Protein AF-A0A1H8AR43-F1 (afdb_monomer_lite)

pLDDT: mean 91.58, std 9.75, range [36.56, 98.44]

Radius of gyration: 17.95 Å; chains: 1; bounding box: 35×52×50 Å

Sequence (145 aa):
MPEPVISPGTYIRKRREAAGKSLVDVAVRLPTDPAWPEHQRTEWLRLIEADAAPLGFSTVVALAAAFPLDMGVLARLDAVRQGLSDTPPHICRDCACSNYDGCVGPFGRVCHWIERDLCSACDLRTIVDQVDAIHAAAAAGLAAR

Secondary structure (DSSP, 8-state):
----PPPHHHHHHHHHHHTT--HHHHHTT---SSPPPHHHHHHHHHHHHTT-S---HHHHHHHHHHS---HHHHHHHHHHHTTS-S------TTT---SSS--B-TTSPBP-BSSSS-BHHHHHHHHHHHHHHHHHHHHHHHHT-

Foldseek 3Di:
DPDDAQALLCLLVLQCVLQVHDLLQLLVQQDDVVDDDSVVSSVQNVCSSVVNDDQDPSNQVSSVVSGPDDPVLSVQNVCVVVVNDPDHAQAAPRNRDHPVRFGAAPVRDGWDDPDSRHTPRVVVVVVVVVVVVVVVVVVVVVVVD

Structure (mmCIF, N/CA/C/O backbone):
data_AF-A0A1H8AR43-F1
#
_entry.id   AF-A0A1H8AR43-F1
#
loop_
_atom_site.group_PDB
_atom_site.id
_atom_site.type_symbol
_atom_site.label_atom_id
_atom_site.label_alt_id
_atom_site.label_comp_id
_atom_site.label_asym_id
_atom_site.label_entity_id
_atom_site.label_seq_id
_atom_site.pdbx_PDB_ins_code
_atom_site.Cartn_x
_atom_site.Cartn_y
_atom_site.Cartn_z
_atom_site.occupancy
_atom_site.B_iso_or_equiv
_atom_site.auth_seq_id
_atom_site.auth_comp_id
_atom_site.auth_asym_id
_atom_site.auth_atom_id
_atom_site.pdbx_PDB_model_num
ATOM 1 N N . MET A 1 1 ? 3.897 -18.292 -17.328 1.00 36.56 1 MET A N 1
ATOM 2 C CA . MET A 1 1 ? 3.029 -17.194 -16.860 1.00 36.56 1 MET A CA 1
ATOM 3 C C . MET A 1 1 ? 3.877 -16.353 -15.925 1.00 36.56 1 MET A C 1
ATOM 5 O O . MET A 1 1 ? 4.442 -16.962 -15.023 1.00 36.56 1 MET A O 1
ATOM 9 N N . PRO A 1 2 ? 4.080 -15.048 -16.162 1.00 51.69 2 PRO A N 1
ATOM 10 C CA . PRO A 1 2 ? 4.753 -14.211 -15.171 1.00 51.69 2 PRO A CA 1
ATOM 11 C C . PRO A 1 2 ? 3.956 -14.246 -13.859 1.00 51.69 2 PRO A C 1
ATOM 13 O O . PRO A 1 2 ? 2.725 -14.321 -13.891 1.00 51.69 2 PRO A O 1
ATOM 16 N N . GLU A 1 3 ? 4.650 -14.264 -12.722 1.00 56.28 3 GLU A N 1
ATOM 17 C CA . GLU A 1 3 ? 4.008 -14.168 -11.408 1.00 56.28 3 GLU A CA 1
ATOM 18 C C . GLU A 1 3 ? 3.200 -12.864 -11.315 1.00 56.28 3 GLU A C 1
ATOM 20 O O . GLU A 1 3 ? 3.614 -11.845 -11.879 1.00 56.28 3 GLU A O 1
ATOM 25 N N . PRO A 1 4 ? 2.032 -12.875 -10.647 1.00 61.22 4 PRO A N 1
ATOM 26 C CA . PRO A 1 4 ? 1.196 -11.690 -10.547 1.00 61.22 4 PRO A CA 1
ATOM 27 C C . PRO A 1 4 ? 1.939 -10.585 -9.790 1.00 61.22 4 PRO A C 1
ATOM 29 O O . PRO A 1 4 ? 2.211 -10.697 -8.596 1.00 61.22 4 PRO A O 1
ATOM 32 N N . VAL A 1 5 ? 2.254 -9.502 -10.500 1.00 83.00 5 VAL A N 1
ATOM 33 C CA . VAL A 1 5 ? 2.827 -8.288 -9.914 1.00 83.00 5 VAL A CA 1
ATOM 34 C C . VAL A 1 5 ? 1.779 -7.652 -8.999 1.00 83.00 5 VAL A C 1
ATOM 36 O O . VAL A 1 5 ? 0.614 -7.519 -9.376 1.00 83.00 5 VAL A O 1
ATOM 39 N N . ILE A 1 6 ? 2.190 -7.253 -7.794 1.00 93.44 6 ILE A N 1
ATOM 40 C CA . ILE A 1 6 ? 1.355 -6.478 -6.866 1.00 93.44 6 ILE A CA 1
ATOM 41 C C . ILE A 1 6 ? 0.783 -5.255 -7.599 1.00 93.44 6 ILE A C 1
ATOM 43 O O . ILE A 1 6 ? 1.528 -4.483 -8.192 1.00 93.44 6 ILE A O 1
ATOM 47 N N . SER A 1 7 ? -0.534 -5.054 -7.553 1.00 95.38 7 SER A N 1
ATOM 48 C CA . SER A 1 7 ? -1.162 -3.869 -8.145 1.00 95.38 7 SER A CA 1
ATOM 49 C C . SER A 1 7 ? -0.893 -2.598 -7.317 1.00 95.38 7 SER A C 1
ATOM 51 O O . SER A 1 7 ? -0.612 -2.704 -6.118 1.00 95.38 7 SER A O 1
ATOM 53 N N . PRO A 1 8 ? -1.018 -1.387 -7.896 1.00 96.62 8 PRO A N 1
ATOM 54 C CA . PRO A 1 8 ? -0.930 -0.130 -7.146 1.00 96.62 8 PRO A CA 1
ATOM 55 C C . PRO A 1 8 ? -1.850 -0.073 -5.915 1.00 96.62 8 PRO A C 1
ATOM 57 O O . PRO A 1 8 ? -1.396 0.290 -4.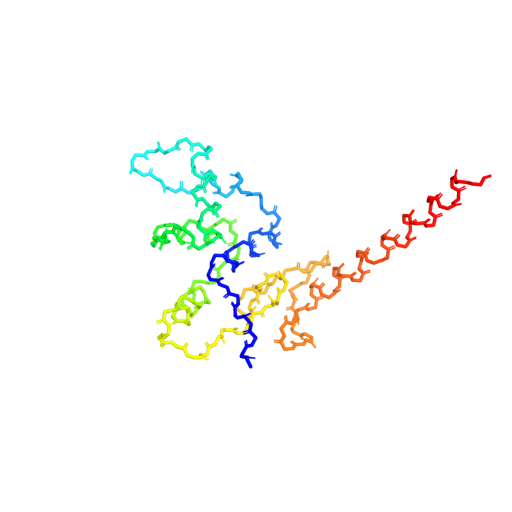828 1.00 96.62 8 PRO A O 1
ATOM 60 N N . GLY A 1 9 ? -3.114 -0.491 -6.044 1.00 97.62 9 GLY A N 1
ATOM 61 C CA . GLY A 1 9 ? -4.050 -0.568 -4.918 1.00 97.62 9 GLY A CA 1
ATOM 62 C C . GLY A 1 9 ? -3.598 -1.562 -3.844 1.00 97.62 9 GLY A C 1
ATOM 63 O O . GLY A 1 9 ? -3.576 -1.235 -2.653 1.00 97.62 9 GLY A O 1
ATOM 64 N N . THR A 1 10 ? -3.122 -2.743 -4.254 1.00 97.69 10 THR A N 1
ATOM 65 C CA . THR A 1 10 ? -2.585 -3.751 -3.325 1.00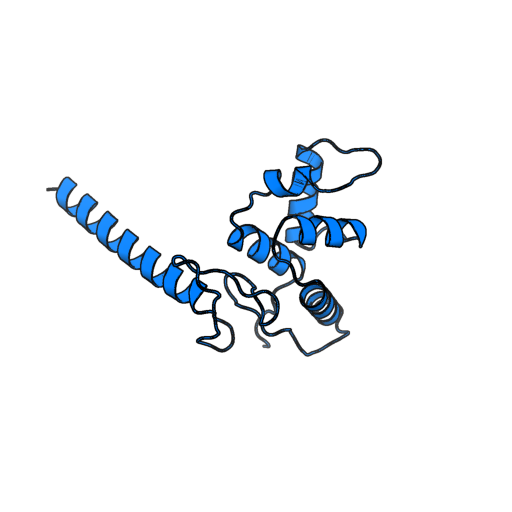 97.69 10 THR A CA 1
ATOM 66 C C . THR A 1 10 ? -1.331 -3.256 -2.600 1.00 97.69 10 THR A C 1
ATOM 68 O O . THR A 1 10 ? -1.162 -3.549 -1.415 1.00 97.69 10 THR A O 1
ATOM 71 N N . TYR A 1 11 ? -0.466 -2.494 -3.277 1.00 97.56 11 TYR A N 1
ATOM 72 C CA . TYR A 1 11 ? 0.702 -1.850 -2.675 1.00 97.56 11 TYR A CA 1
ATOM 73 C C . TYR A 1 11 ? 0.280 -0.895 -1.554 1.00 97.56 11 TYR A C 1
ATOM 75 O O . TYR A 1 11 ? 0.726 -1.058 -0.418 1.00 97.56 11 TYR A O 1
ATOM 83 N N . ILE A 1 12 ? -0.652 0.023 -1.830 1.00 98.00 12 ILE A N 1
ATOM 84 C CA . ILE A 1 12 ? -1.189 0.971 -0.838 1.00 98.00 12 ILE A CA 1
ATOM 85 C C . ILE A 1 12 ? -1.760 0.226 0.375 1.00 98.00 12 ILE A C 1
ATOM 87 O O . ILE A 1 12 ? -1.387 0.536 1.510 1.00 98.00 12 ILE A O 1
ATOM 91 N N . ARG A 1 13 ? -2.589 -0.802 0.144 1.00 98.44 13 ARG A N 1
ATOM 92 C CA . ARG A 1 13 ? -3.172 -1.633 1.209 1.00 98.44 13 ARG A CA 1
ATOM 93 C C . ARG A 1 13 ? -2.103 -2.262 2.097 1.00 98.44 13 ARG A C 1
ATOM 95 O O . ARG A 1 13 ? -2.138 -2.096 3.314 1.00 98.44 13 ARG A O 1
ATOM 102 N N . LYS A 1 14 ? -1.133 -2.958 1.495 1.00 97.88 14 LYS A N 1
ATOM 103 C CA . LYS A 1 14 ? -0.068 -3.657 2.233 1.00 97.88 14 LYS A CA 1
ATOM 104 C C . LYS A 1 14 ? 0.777 -2.691 3.057 1.00 97.88 14 LYS A C 1
ATOM 106 O O . LYS A 1 14 ? 1.108 -2.998 4.200 1.00 97.88 14 LYS A O 1
ATOM 111 N N . ARG A 1 15 ? 1.087 -1.507 2.519 1.00 97.75 15 ARG A N 1
ATOM 112 C CA . ARG A 1 15 ? 1.816 -0.456 3.247 1.00 97.75 15 ARG A CA 1
ATOM 113 C C . ARG A 1 15 ? 1.014 0.096 4.423 1.00 97.75 15 ARG A C 1
ATOM 115 O O . ARG A 1 15 ? 1.560 0.221 5.520 1.00 97.75 15 ARG A O 1
ATOM 122 N N . ARG A 1 16 ? -0.283 0.353 4.230 1.00 97.75 16 ARG A N 1
ATOM 123 C CA . ARG A 1 16 ? -1.198 0.778 5.300 1.00 97.75 16 ARG A CA 1
ATOM 124 C C . ARG A 1 16 ? -1.253 -0.256 6.430 1.00 97.75 16 ARG A C 1
ATOM 126 O O . ARG A 1 16 ? -1.112 0.099 7.601 1.00 97.75 16 ARG A O 1
ATOM 133 N N . GLU A 1 17 ? -1.445 -1.524 6.082 1.00 97.06 17 GLU A N 1
ATOM 134 C CA . GLU A 1 17 ? -1.549 -2.635 7.036 1.00 97.06 17 GLU A CA 1
ATOM 135 C C . GLU A 1 17 ? -0.235 -2.869 7.783 1.00 97.06 17 GLU A C 1
ATOM 137 O O . GLU A 1 17 ? -0.238 -3.005 9.005 1.00 97.06 17 GLU A O 1
ATOM 142 N N . ALA A 1 18 ? 0.902 -2.812 7.086 1.00 94.75 18 ALA A N 1
ATOM 143 C CA . ALA A 1 18 ? 2.225 -2.905 7.700 1.00 94.75 18 ALA A CA 1
ATOM 144 C C . ALA A 1 18 ? 2.505 -1.765 8.695 1.00 94.75 18 ALA A C 1
ATOM 146 O O . ALA A 1 18 ? 3.225 -1.966 9.673 1.00 94.75 18 ALA A O 1
ATOM 147 N N . ALA A 1 19 ? 1.920 -0.585 8.470 1.00 94.06 19 ALA A N 1
ATOM 148 C CA . ALA A 1 19 ? 1.968 0.551 9.387 1.00 94.06 19 ALA A CA 1
ATOM 149 C C . ALA A 1 19 ? 0.914 0.483 10.514 1.00 94.06 19 ALA A C 1
ATOM 151 O O . ALA A 1 19 ? 0.802 1.425 11.304 1.00 94.06 19 ALA A O 1
ATOM 152 N N . GLY A 1 20 ? 0.122 -0.594 10.580 1.00 94.75 20 GLY A N 1
ATOM 153 C CA . GLY A 1 20 ? -0.920 -0.793 11.587 1.00 94.75 20 GLY A CA 1
ATOM 154 C C . GLY A 1 20 ? -2.060 0.224 11.503 1.00 94.75 20 GLY A C 1
ATOM 155 O O . GLY A 1 20 ? -2.674 0.533 12.521 1.00 94.75 20 GLY A O 1
ATOM 156 N N . LYS A 1 21 ? -2.317 0.803 10.323 1.00 97.19 21 LYS A N 1
ATOM 157 C CA . LYS A 1 21 ? -3.365 1.816 10.135 1.00 97.19 21 LYS A CA 1
ATOM 158 C C . LYS A 1 21 ? -4.663 1.175 9.658 1.00 97.19 21 LYS A C 1
ATOM 160 O O . LYS A 1 21 ? -4.670 0.415 8.687 1.00 97.19 21 LYS A O 1
ATOM 165 N N . SER A 1 22 ? -5.781 1.516 10.293 1.00 97.94 22 SER A N 1
ATOM 166 C CA . SER A 1 22 ? -7.099 1.142 9.776 1.00 97.94 22 SER A CA 1
ATOM 167 C C . SER A 1 22 ? -7.484 2.006 8.568 1.00 97.94 22 SER A C 1
ATOM 169 O O . SER A 1 22 ? -6.910 3.074 8.337 1.00 97.94 22 SER A O 1
ATOM 171 N N . LEU A 1 23 ? -8.481 1.565 7.793 1.00 98.25 23 LEU A N 1
ATOM 172 C CA . LEU A 1 23 ? -9.046 2.389 6.717 1.00 98.25 23 LEU A CA 1
ATOM 173 C C . LEU A 1 23 ? -9.608 3.710 7.259 1.00 98.25 23 LEU A C 1
ATOM 175 O O . LEU A 1 23 ? -9.441 4.745 6.624 1.00 98.25 23 LEU A O 1
ATOM 179 N N . VAL A 1 24 ? -10.243 3.680 8.435 1.00 97.44 24 VAL A N 1
ATOM 180 C CA . VAL A 1 24 ? -10.815 4.870 9.082 1.00 97.44 24 VAL A CA 1
ATOM 181 C C . VAL A 1 24 ? -9.711 5.865 9.444 1.00 97.44 24 VAL A C 1
ATOM 183 O O . VAL A 1 24 ? -9.802 7.033 9.068 1.00 97.44 24 VAL A O 1
ATOM 186 N N . ASP A 1 25 ? -8.615 5.395 10.057 1.00 96.19 25 ASP A N 1
ATOM 187 C CA . ASP A 1 25 ? -7.474 6.247 10.428 1.00 96.19 25 ASP A CA 1
ATOM 188 C C . ASP A 1 25 ? -6.896 7.001 9.229 1.00 96.19 25 ASP A C 1
ATOM 190 O O . ASP A 1 25 ? -6.452 8.144 9.349 1.00 96.19 25 ASP A O 1
ATOM 194 N N . VAL A 1 26 ? -6.837 6.358 8.065 1.00 97.50 26 VAL A N 1
ATOM 195 C CA . VAL A 1 26 ? -6.305 6.980 6.850 1.00 97.50 26 VAL A CA 1
ATOM 196 C C . VAL A 1 26 ? -7.354 7.874 6.195 1.00 97.50 26 VAL A C 1
ATOM 198 O O . VAL A 1 26 ? -7.036 9.001 5.822 1.00 97.50 26 VAL A O 1
ATOM 201 N N . ALA A 1 27 ? -8.604 7.418 6.100 1.00 96.19 27 ALA A N 1
ATOM 202 C CA . ALA A 1 27 ? -9.689 8.126 5.425 1.00 96.19 27 ALA A CA 1
ATOM 203 C C . ALA A 1 27 ? -9.930 9.533 5.986 1.00 96.19 27 ALA A C 1
ATOM 205 O O . ALA A 1 27 ? -10.151 10.468 5.214 1.00 96.19 27 ALA A O 1
ATOM 206 N N . VAL A 1 28 ? -9.823 9.722 7.306 1.00 94.44 28 VAL A N 1
ATOM 207 C CA . VAL A 1 28 ? -9.992 11.048 7.930 1.00 94.44 28 VAL A CA 1
ATOM 208 C C . VAL A 1 28 ? -8.954 12.074 7.462 1.00 94.44 28 VAL A C 1
ATOM 210 O O . VAL A 1 28 ? -9.238 13.271 7.495 1.00 94.44 28 VAL A O 1
ATOM 213 N N . ARG A 1 29 ? -7.788 11.618 6.980 1.00 93.19 29 ARG A N 1
ATOM 214 C CA . ARG A 1 29 ? -6.696 12.455 6.454 1.00 93.19 29 ARG A CA 1
ATOM 215 C C . ARG A 1 29 ? -6.839 12.771 4.965 1.00 93.19 29 ARG A C 1
ATOM 217 O O . ARG A 1 29 ? -6.098 13.609 4.460 1.00 93.19 29 ARG A O 1
ATOM 224 N N . LEU A 1 30 ? -7.755 12.108 4.255 1.00 93.31 30 LEU A N 1
ATOM 225 C CA . LEU A 1 30 ? -7.918 12.308 2.818 1.00 93.31 30 LEU A CA 1
ATOM 226 C C . LEU A 1 30 ? -8.663 13.622 2.536 1.00 93.31 30 LEU A C 1
ATOM 228 O O . LEU A 1 30 ? -9.772 13.809 3.058 1.00 93.31 30 LEU A O 1
ATOM 232 N N . PRO A 1 31 ? -8.081 14.518 1.714 1.00 90.38 31 PRO A N 1
ATOM 233 C CA . PRO A 1 31 ? -8.740 15.744 1.298 1.00 90.38 31 PRO A CA 1
ATOM 234 C C . PRO A 1 31 ? -9.801 15.442 0.236 1.00 90.38 31 PRO A C 1
ATOM 236 O O . PRO A 1 31 ? -9.574 14.665 -0.691 1.00 90.38 31 PRO A O 1
ATOM 239 N N . THR A 1 32 ? -10.950 16.096 0.361 1.00 91.19 32 THR A N 1
ATOM 240 C CA . THR A 1 32 ? -12.069 16.044 -0.590 1.00 91.19 32 THR A CA 1
ATOM 241 C C . THR A 1 32 ? -12.687 17.432 -0.666 1.00 91.19 32 THR A C 1
ATOM 243 O O . THR A 1 32 ? -12.855 18.060 0.381 1.00 91.19 32 THR A O 1
ATOM 246 N N . ASP A 1 33 ? -13.032 17.886 -1.868 1.00 89.31 33 ASP A N 1
ATOM 247 C CA . ASP A 1 33 ? -13.726 19.154 -2.096 1.00 89.31 33 ASP A CA 1
ATOM 248 C C . ASP A 1 33 ? -14.941 18.921 -3.022 1.00 89.31 33 ASP A C 1
ATOM 250 O O . ASP A 1 33 ? -14.743 18.493 -4.164 1.00 89.31 33 ASP A O 1
ATOM 254 N N . PRO A 1 34 ? -16.189 19.119 -2.546 1.00 90.19 34 PRO A N 1
ATOM 255 C CA . PRO A 1 34 ? -16.558 19.476 -1.171 1.00 90.19 34 PRO A CA 1
ATOM 256 C C . PRO A 1 34 ? -16.159 18.391 -0.157 1.00 90.19 34 PRO A C 1
ATOM 258 O O . PRO A 1 34 ? -15.894 17.245 -0.520 1.00 90.19 34 PRO A O 1
ATOM 261 N N . ALA A 1 35 ? -16.125 18.742 1.130 1.00 92.88 35 ALA A N 1
ATOM 262 C CA . ALA A 1 35 ? -15.763 17.800 2.187 1.00 92.88 35 ALA A CA 1
ATOM 263 C C . ALA A 1 35 ? -16.749 16.619 2.260 1.00 92.88 35 ALA A C 1
ATOM 265 O O . ALA A 1 35 ? -17.949 16.808 2.463 1.00 92.88 35 ALA A O 1
ATOM 266 N N . TRP A 1 36 ? -16.238 15.395 2.119 1.00 96.19 36 TRP A N 1
ATOM 267 C CA . TRP A 1 36 ? -17.031 14.174 2.210 1.00 96.19 36 TRP A CA 1
ATOM 268 C C . TRP A 1 36 ? -17.099 13.654 3.654 1.00 96.19 36 TRP A C 1
ATOM 270 O O . TRP A 1 36 ? -16.099 13.699 4.385 1.00 96.19 36 TRP A O 1
ATOM 280 N N . PRO A 1 37 ? -18.243 13.079 4.072 1.00 96.31 37 PRO A N 1
ATOM 281 C CA . PRO A 1 37 ? -18.347 12.315 5.310 1.00 96.31 37 PRO A CA 1
ATOM 282 C C . PRO A 1 37 ? -17.290 11.204 5.411 1.00 96.31 37 PRO A C 1
ATOM 284 O O . PRO A 1 37 ? -16.872 10.630 4.406 1.00 96.31 37 PRO A O 1
ATOM 287 N N . GLU A 1 38 ? -16.890 10.855 6.638 1.00 96.44 38 GLU A N 1
ATOM 288 C CA . GLU A 1 38 ? -15.870 9.825 6.904 1.00 96.44 38 GLU A CA 1
ATOM 289 C C . GLU A 1 38 ? -16.166 8.497 6.196 1.00 96.44 38 GLU A C 1
ATOM 291 O O . GLU A 1 38 ? -15.312 8.004 5.465 1.00 96.44 38 GLU A O 1
ATOM 296 N N . HIS A 1 39 ? -17.388 7.968 6.323 1.00 96.62 39 HIS A N 1
ATOM 297 C CA . HIS A 1 39 ? -17.763 6.688 5.716 1.00 96.62 39 HIS A CA 1
ATOM 298 C C . HIS A 1 39 ? -17.587 6.669 4.187 1.00 96.62 39 HIS A C 1
ATOM 300 O O . HIS A 1 39 ? -17.181 5.649 3.634 1.00 96.62 39 HIS A O 1
ATOM 306 N N . GLN A 1 40 ? -17.832 7.795 3.502 1.00 97.62 40 GLN A N 1
ATOM 307 C CA . GLN A 1 40 ? -17.623 7.905 2.054 1.00 97.62 40 GLN A CA 1
ATOM 308 C C . GLN A 1 40 ? -16.134 7.919 1.703 1.00 97.62 40 GLN A C 1
ATOM 310 O O . GLN A 1 40 ? -15.725 7.284 0.736 1.00 97.62 40 GLN A O 1
ATOM 315 N N . ARG A 1 41 ? -15.300 8.586 2.511 1.00 97.00 41 ARG A N 1
ATOM 316 C CA . ARG A 1 41 ? -13.838 8.563 2.339 1.00 97.00 41 ARG A CA 1
ATOM 317 C C . ARG A 1 41 ? -13.254 7.181 2.627 1.00 97.00 41 ARG A C 1
ATOM 319 O O . ARG A 1 41 ? -12.345 6.752 1.924 1.00 97.00 41 ARG A O 1
ATOM 326 N N . THR A 1 42 ? -13.791 6.464 3.613 1.00 98.19 42 THR A N 1
ATOM 327 C CA . THR A 1 42 ? -13.424 5.071 3.902 1.00 98.19 42 THR A CA 1
ATOM 328 C C . THR A 1 42 ? -13.793 4.146 2.745 1.00 98.19 42 THR A C 1
ATOM 330 O O . THR A 1 42 ? -12.974 3.315 2.355 1.00 98.19 42 THR A O 1
ATOM 333 N N . GLU A 1 43 ? -14.989 4.303 2.168 1.00 98.19 43 GLU A N 1
ATOM 334 C CA . GLU A 1 43 ? -15.396 3.564 0.968 1.00 98.19 43 GLU A CA 1
ATOM 335 C C . GLU A 1 43 ? -14.470 3.854 -0.208 1.00 98.19 43 GLU A C 1
ATOM 337 O O . GLU A 1 43 ? -13.942 2.941 -0.838 1.00 98.19 43 GLU A O 1
ATOM 342 N N . TRP A 1 44 ? -14.203 5.132 -0.456 1.00 97.50 44 TRP A N 1
ATOM 343 C CA . TRP A 1 44 ? -13.318 5.552 -1.530 1.00 97.50 44 TRP A CA 1
ATOM 344 C C . TRP A 1 44 ? -11.897 5.001 -1.372 1.00 97.50 44 TRP A C 1
ATOM 346 O O . TRP A 1 44 ? -11.333 4.496 -2.340 1.00 97.50 44 TRP A O 1
ATOM 356 N N . LEU A 1 45 ? -11.341 5.006 -0.157 1.00 98.06 45 LEU A N 1
ATOM 357 C CA . LEU A 1 45 ? -10.043 4.388 0.116 1.00 98.06 45 LEU A CA 1
ATOM 358 C C . LEU A 1 45 ? -10.054 2.878 -0.164 1.00 98.06 45 LEU A C 1
ATOM 360 O O . LEU A 1 45 ? -9.095 2.359 -0.729 1.00 98.06 45 LEU A O 1
ATOM 364 N N . ARG A 1 46 ? -11.140 2.170 0.167 1.00 98.44 46 ARG A N 1
ATOM 365 C CA . ARG A 1 46 ? -11.277 0.743 -0.167 1.00 98.44 46 ARG A CA 1
ATOM 366 C C . ARG A 1 46 ? -11.296 0.516 -1.678 1.00 98.44 46 ARG A C 1
ATOM 368 O O . ARG A 1 46 ? -10.660 -0.420 -2.152 1.00 98.44 46 ARG A O 1
ATOM 375 N N . LEU A 1 47 ? -11.987 1.374 -2.428 1.00 98.44 47 LEU A N 1
ATOM 376 C CA . LEU A 1 47 ? -12.007 1.318 -3.892 1.00 98.44 47 LEU A CA 1
ATOM 377 C C . LEU A 1 47 ? -10.627 1.610 -4.490 1.00 98.44 47 LEU A C 1
ATOM 379 O O . LEU A 1 47 ? -10.228 0.932 -5.432 1.00 98.44 47 LEU A O 1
ATOM 383 N N . ILE A 1 48 ? -9.871 2.555 -3.927 1.00 97.75 48 ILE A N 1
ATOM 384 C CA . ILE A 1 48 ? -8.469 2.802 -4.302 1.00 97.75 48 ILE A CA 1
ATOM 385 C C . ILE A 1 48 ? -7.621 1.543 -4.070 1.00 97.75 48 ILE A C 1
ATOM 387 O O . ILE A 1 48 ? -6.902 1.112 -4.967 1.00 97.75 48 ILE A O 1
ATOM 391 N N . GLU A 1 49 ? -7.720 0.928 -2.888 1.00 98.25 49 GLU A N 1
ATOM 392 C CA . GLU A 1 49 ? -6.969 -0.288 -2.536 1.00 98.25 49 GLU A CA 1
ATOM 393 C C . GLU A 1 49 ? -7.355 -1.513 -3.379 1.00 98.25 49 GLU A C 1
ATOM 395 O O . GLU A 1 49 ? -6.571 -2.453 -3.496 1.00 98.25 49 GLU A O 1
ATOM 400 N N . ALA A 1 50 ? -8.542 -1.492 -3.985 1.00 97.62 50 ALA A N 1
ATOM 401 C CA . ALA A 1 50 ? -9.027 -2.493 -4.930 1.00 97.62 50 ALA A CA 1
ATOM 402 C C . ALA A 1 50 ? -8.740 -2.141 -6.403 1.00 97.62 50 ALA A C 1
ATOM 404 O O . ALA A 1 50 ? -9.252 -2.820 -7.290 1.00 97.62 50 ALA A O 1
ATOM 405 N N . ASP A 1 51 ? -7.980 -1.072 -6.674 1.00 96.62 51 ASP A N 1
ATOM 406 C CA . ASP A 1 51 ? -7.737 -0.534 -8.021 1.00 96.62 51 ASP A CA 1
ATOM 407 C C . ASP A 1 51 ? -9.028 -0.164 -8.792 1.00 96.62 51 ASP A C 1
ATOM 409 O O . ASP A 1 51 ? -9.022 -0.050 -10.016 1.00 96.62 51 ASP A O 1
ATOM 413 N N . ALA A 1 52 ? -10.138 0.053 -8.080 1.00 97.50 52 ALA A N 1
ATOM 414 C CA . ALA A 1 52 ? -11.467 0.340 -8.623 1.00 97.50 52 ALA A CA 1
ATOM 415 C C . ALA A 1 52 ? -11.815 1.840 -8.646 1.00 97.50 52 ALA A C 1
ATOM 417 O O . ALA A 1 52 ? -12.852 2.229 -9.184 1.00 97.50 52 ALA A O 1
ATOM 418 N N . ALA A 1 53 ? -10.963 2.691 -8.072 1.00 95.62 53 ALA A N 1
ATOM 419 C CA . ALA A 1 53 ? -11.082 4.143 -8.136 1.00 95.62 53 ALA A CA 1
ATOM 420 C C . ALA A 1 53 ? -9.752 4.783 -8.565 1.00 95.62 53 ALA A C 1
ATOM 422 O O . ALA A 1 53 ? -8.681 4.269 -8.227 1.00 95.62 53 ALA A O 1
ATOM 423 N N . PRO A 1 54 ? -9.795 5.909 -9.301 1.00 89.12 54 PRO A N 1
ATOM 424 C CA . PRO A 1 54 ? -8.592 6.617 -9.706 1.00 89.12 54 PRO A CA 1
ATOM 425 C C . PRO A 1 54 ? -7.881 7.228 -8.497 1.00 89.12 54 PRO A C 1
ATOM 427 O O . PRO A 1 54 ? -8.512 7.670 -7.533 1.00 89.12 54 PRO A O 1
ATOM 430 N N . LEU A 1 55 ? -6.556 7.303 -8.594 1.00 90.62 55 LEU A N 1
ATOM 431 C CA . LEU A 1 55 ? -5.701 7.886 -7.573 1.00 90.62 55 LEU A CA 1
ATOM 432 C C . LEU A 1 55 ? -5.128 9.217 -8.073 1.00 90.62 55 LEU A C 1
ATOM 434 O O . LEU A 1 55 ? -4.270 9.245 -8.952 1.00 90.62 55 LEU A O 1
ATOM 438 N N . GLY A 1 56 ? -5.631 10.326 -7.531 1.00 91.56 56 GLY A N 1
ATOM 439 C CA . GLY A 1 56 ? -5.149 11.668 -7.859 1.00 91.56 56 GLY A CA 1
ATOM 440 C C . GLY A 1 56 ? -3.889 12.049 -7.078 1.00 91.56 56 GLY A C 1
ATOM 441 O O . GLY A 1 56 ? -3.618 11.508 -6.007 1.00 91.56 56 GLY A O 1
ATOM 442 N N . PHE A 1 57 ? -3.139 13.036 -7.576 1.00 91.56 57 PHE A N 1
ATOM 443 C CA . PHE A 1 57 ? -1.893 13.494 -6.946 1.00 91.56 57 PHE A CA 1
ATOM 444 C C . PHE A 1 57 ? -2.077 13.947 -5.486 1.00 91.56 57 PHE A C 1
ATOM 446 O O . PHE A 1 57 ? -1.311 13.542 -4.614 1.00 91.56 57 PHE A O 1
ATOM 453 N N . SER A 1 58 ? -3.120 14.731 -5.189 1.00 92.50 58 SER A N 1
ATOM 454 C CA . SER A 1 58 ? -3.422 15.172 -3.817 1.00 92.50 58 SER A CA 1
ATOM 455 C C . SER A 1 58 ? -3.707 13.998 -2.876 1.00 92.50 58 SER A C 1
ATOM 457 O O . SER A 1 58 ? -3.295 14.020 -1.717 1.00 92.50 58 SER A O 1
ATOM 459 N N . THR A 1 59 ? -4.354 12.947 -3.381 1.00 94.81 59 THR A N 1
ATOM 460 C CA . THR A 1 59 ? -4.600 11.704 -2.645 1.00 94.81 59 THR A CA 1
ATOM 461 C C . THR A 1 59 ? -3.298 10.965 -2.361 1.00 94.81 59 THR A C 1
ATOM 463 O O . THR A 1 59 ? -3.086 10.553 -1.226 1.00 94.81 59 THR A O 1
ATOM 466 N N . VAL A 1 60 ? -2.399 10.845 -3.346 1.00 95.88 60 VAL A N 1
ATOM 467 C CA . VAL A 1 60 ? -1.073 10.224 -3.154 1.00 95.88 60 VAL A CA 1
ATOM 468 C C . VAL A 1 60 ? -0.290 10.942 -2.059 1.00 95.88 60 VAL A C 1
ATOM 470 O O . VAL A 1 60 ? 0.225 10.294 -1.151 1.00 95.88 60 VAL A O 1
ATOM 473 N N . VAL A 1 61 ? -0.244 12.276 -2.107 1.00 95.69 61 VAL A N 1
ATOM 474 C CA . VAL A 1 61 ? 0.445 13.088 -1.093 1.00 95.69 61 VAL A CA 1
ATOM 475 C C . VAL A 1 61 ? -0.168 12.871 0.294 1.00 95.69 61 VAL A C 1
ATOM 477 O O . VAL A 1 61 ? 0.564 12.683 1.265 1.00 95.69 61 VAL A O 1
ATOM 480 N N . ALA A 1 62 ? -1.499 12.837 0.399 1.00 96.00 62 ALA A N 1
ATOM 481 C CA . ALA A 1 62 ? -2.184 12.584 1.666 1.00 96.00 62 ALA A CA 1
ATOM 482 C C . ALA A 1 62 ? -1.907 11.175 2.223 1.00 96.00 62 ALA A C 1
ATOM 484 O O . ALA A 1 62 ? -1.704 11.021 3.428 1.00 96.00 62 ALA A O 1
ATOM 485 N N . LEU A 1 63 ? -1.852 10.152 1.363 1.00 96.94 63 LEU A N 1
ATOM 486 C CA . LEU A 1 63 ? -1.498 8.786 1.758 1.00 96.94 63 LEU A CA 1
ATOM 487 C C . LEU A 1 63 ? -0.046 8.699 2.245 1.00 96.94 63 LEU A C 1
ATOM 489 O O . LEU A 1 63 ? 0.202 8.141 3.313 1.00 96.94 63 LEU A O 1
ATOM 493 N N . ALA A 1 64 ? 0.896 9.310 1.520 1.00 95.81 64 ALA A N 1
ATOM 494 C CA . ALA A 1 64 ? 2.312 9.334 1.892 1.00 95.81 64 ALA A CA 1
ATOM 495 C C . ALA A 1 64 ? 2.582 10.090 3.206 1.00 95.81 64 ALA A C 1
ATOM 497 O O . ALA A 1 64 ? 3.545 9.791 3.909 1.00 95.81 64 ALA A O 1
ATOM 498 N N . ALA A 1 65 ? 1.715 11.035 3.576 1.00 95.44 65 ALA A N 1
ATOM 499 C CA . ALA A 1 65 ? 1.756 11.685 4.884 1.00 95.44 65 ALA A CA 1
ATOM 500 C C . ALA A 1 65 ? 1.159 10.820 6.016 1.00 95.44 65 ALA A C 1
ATOM 502 O O . ALA A 1 65 ? 1.446 11.058 7.189 1.00 95.44 65 ALA A O 1
ATOM 503 N N . ALA A 1 66 ? 0.313 9.834 5.698 1.00 95.94 66 ALA A N 1
ATOM 504 C CA . ALA A 1 66 ? -0.379 9.003 6.685 1.00 95.94 66 ALA A CA 1
ATOM 505 C C . ALA A 1 66 ? 0.422 7.759 7.109 1.00 95.94 66 ALA A C 1
ATOM 507 O O . ALA A 1 66 ? 0.290 7.303 8.251 1.00 95.94 66 ALA A 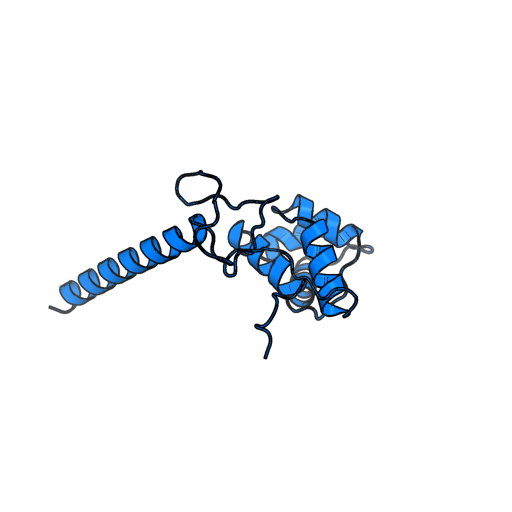O 1
ATOM 508 N N . PHE A 1 67 ? 1.226 7.199 6.204 1.00 95.50 67 PHE A N 1
ATOM 509 C CA . PHE A 1 67 ? 2.079 6.033 6.444 1.00 95.50 67 PHE A CA 1
ATOM 510 C C . PHE A 1 67 ? 3.216 5.954 5.407 1.00 95.50 67 PHE A C 1
ATOM 512 O O . PHE A 1 67 ? 3.121 6.586 4.355 1.00 95.50 67 PHE A O 1
ATOM 519 N N . PRO A 1 68 ? 4.285 5.172 5.669 1.00 94.75 68 PRO A N 1
ATOM 520 C CA . PRO A 1 68 ? 5.385 4.989 4.723 1.00 94.75 68 PRO A CA 1
ATOM 521 C C . PRO A 1 68 ? 4.913 4.464 3.359 1.00 94.75 68 PRO A C 1
ATOM 523 O O . PRO A 1 68 ? 4.485 3.314 3.233 1.00 94.75 68 PRO A O 1
ATOM 526 N N . LEU A 1 69 ? 5.013 5.312 2.339 1.00 95.06 69 LEU A N 1
ATOM 527 C CA . LEU A 1 69 ? 4.607 5.032 0.966 1.00 95.06 69 LEU A CA 1
ATOM 528 C C 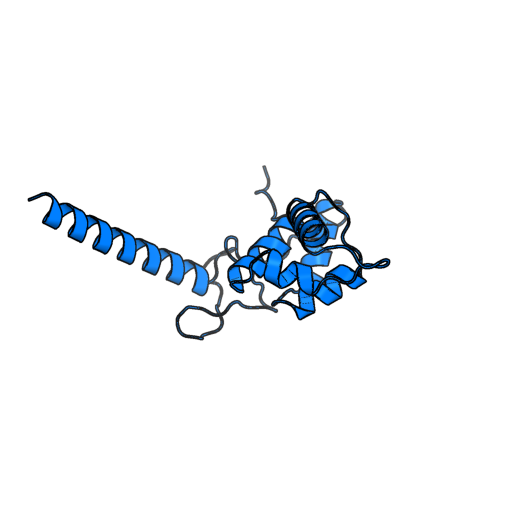. LEU A 1 69 ? 5.613 5.690 0.016 1.00 95.06 69 LEU A C 1
ATOM 530 O O . LEU A 1 69 ? 5.752 6.913 0.001 1.00 95.06 69 LEU A O 1
ATOM 534 N N . ASP A 1 70 ? 6.300 4.888 -0.789 1.00 95.50 70 ASP A N 1
ATOM 535 C CA . ASP A 1 70 ? 7.202 5.374 -1.828 1.00 95.50 70 ASP A CA 1
ATOM 536 C C . ASP A 1 70 ? 6.412 5.679 -3.113 1.00 95.50 70 ASP A C 1
ATOM 538 O O . ASP A 1 70 ? 5.877 4.793 -3.789 1.00 95.50 70 ASP A O 1
ATOM 542 N N . MET A 1 71 ? 6.348 6.965 -3.467 1.00 94.94 71 MET A N 1
ATOM 543 C CA . MET A 1 71 ? 5.661 7.440 -4.672 1.00 94.94 71 MET A CA 1
ATOM 544 C C . MET A 1 71 ? 6.305 6.929 -5.970 1.00 94.94 71 MET A C 1
ATOM 546 O O . MET A 1 71 ? 5.603 6.733 -6.960 1.00 94.94 71 MET A O 1
ATOM 550 N N . GLY A 1 72 ? 7.619 6.692 -5.985 1.00 94.81 72 GLY A N 1
ATOM 551 C CA . GLY A 1 72 ? 8.339 6.129 -7.125 1.00 94.81 72 GLY A CA 1
ATOM 552 C C . GLY A 1 72 ? 8.010 4.654 -7.344 1.00 94.81 72 GLY A C 1
ATOM 553 O O . GLY A 1 72 ? 7.811 4.235 -8.486 1.00 94.81 72 GLY A O 1
ATOM 554 N N . VAL A 1 73 ? 7.870 3.881 -6.263 1.00 96.00 73 VAL A N 1
ATOM 555 C CA . VAL A 1 73 ? 7.368 2.497 -6.326 1.00 96.00 73 VAL A CA 1
ATOM 556 C C . VAL A 1 73 ? 5.938 2.481 -6.856 1.00 96.00 73 VAL A C 1
ATOM 558 O O . VAL A 1 73 ? 5.652 1.751 -7.804 1.00 96.00 73 VAL A O 1
ATOM 561 N N . LEU A 1 74 ? 5.058 3.327 -6.314 1.00 95.75 74 LEU A N 1
ATOM 562 C CA . LEU A 1 74 ? 3.669 3.435 -6.764 1.00 95.75 74 LEU A CA 1
ATOM 563 C C . LEU A 1 74 ? 3.568 3.799 -8.255 1.00 95.75 74 LEU A C 1
ATOM 565 O O . LEU A 1 74 ? 2.847 3.137 -9.000 1.00 95.75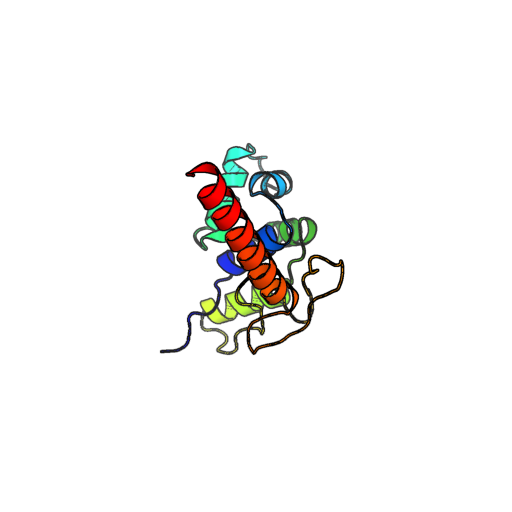 74 LEU A O 1
ATOM 569 N N . ALA A 1 75 ? 4.331 4.799 -8.707 1.00 94.75 75 ALA A N 1
ATOM 570 C CA . ALA A 1 75 ? 4.384 5.195 -10.113 1.00 94.75 75 ALA A CA 1
ATOM 571 C C . ALA A 1 75 ? 4.927 4.074 -11.013 1.00 94.75 75 ALA A C 1
ATOM 573 O O . ALA A 1 75 ? 4.427 3.867 -12.118 1.00 94.75 75 ALA A O 1
ATOM 574 N N . ARG A 1 76 ? 5.924 3.308 -10.545 1.00 95.38 76 ARG A N 1
ATOM 575 C CA . ARG A 1 76 ? 6.450 2.158 -11.291 1.00 95.38 76 ARG A CA 1
ATOM 576 C C . ARG A 1 76 ? 5.412 1.047 -11.427 1.00 95.38 76 ARG A C 1
ATOM 578 O O . ARG A 1 76 ? 5.283 0.490 -12.512 1.00 95.38 76 ARG A O 1
ATOM 585 N N . LEU A 1 77 ? 4.678 0.734 -10.360 1.00 95.19 77 LEU A N 1
ATOM 586 C CA . LEU A 1 77 ? 3.598 -0.256 -10.403 1.00 95.19 77 LEU A CA 1
ATOM 587 C C . LEU A 1 77 ? 2.484 0.169 -11.358 1.00 95.19 77 LEU A C 1
ATOM 589 O O . LEU A 1 77 ? 1.965 -0.661 -12.100 1.00 95.19 77 LEU A O 1
ATOM 593 N N . ASP A 1 78 ? 2.144 1.457 -11.379 1.00 94.50 78 ASP A N 1
ATOM 594 C CA . ASP A 1 78 ? 1.151 1.988 -12.308 1.00 94.50 78 ASP A CA 1
ATOM 595 C C . ASP A 1 78 ? 1.631 1.910 -13.767 1.00 94.50 78 ASP A C 1
ATOM 597 O O . ASP A 1 78 ? 0.889 1.447 -14.632 1.00 94.50 78 ASP A O 1
ATOM 601 N N . ALA A 1 79 ? 2.901 2.234 -14.036 1.00 94.75 79 ALA A N 1
ATOM 602 C CA . ALA A 1 79 ? 3.504 2.054 -15.357 1.00 94.75 79 ALA A CA 1
ATOM 603 C C . ALA A 1 79 ? 3.489 0.584 -15.814 1.00 94.75 79 ALA A C 1
ATOM 605 O O . ALA A 1 79 ? 3.168 0.313 -16.969 1.00 94.75 79 ALA A O 1
ATOM 606 N N . VAL A 1 80 ? 3.783 -0.368 -14.919 1.00 94.31 80 VAL A N 1
ATOM 607 C CA . VAL A 1 80 ? 3.691 -1.807 -15.225 1.00 94.31 80 VAL A CA 1
ATOM 608 C C . VAL A 1 80 ? 2.251 -2.217 -15.522 1.00 94.31 80 VAL A C 1
ATOM 610 O O . VAL A 1 80 ? 1.991 -2.872 -16.529 1.00 94.31 80 VAL A O 1
ATOM 613 N N . ARG A 1 81 ? 1.290 -1.778 -14.702 1.00 92.94 81 ARG A N 1
ATOM 614 C CA . ARG A 1 81 ? -0.142 -2.049 -14.904 1.00 92.94 81 ARG A CA 1
ATOM 615 C C . ARG A 1 81 ? -0.653 -1.532 -16.252 1.00 92.94 81 ARG A C 1
ATOM 617 O O . ARG A 1 81 ? -1.494 -2.179 -16.867 1.00 92.94 81 ARG A O 1
ATOM 624 N N . GLN A 1 82 ? -0.153 -0.385 -16.708 1.00 92.62 82 GLN A N 1
ATOM 625 C CA . GLN A 1 82 ? -0.513 0.216 -17.996 1.00 92.62 82 GLN A CA 1
ATOM 626 C C . GLN A 1 82 ? 0.256 -0.376 -19.193 1.00 92.62 82 GLN A C 1
ATOM 628 O O . GLN A 1 82 ? 0.030 0.050 -20.323 1.00 92.62 82 GLN A O 1
ATOM 633 N N . GLY A 1 83 ? 1.172 -1.328 -18.976 1.00 94.19 83 GLY A N 1
ATOM 634 C CA . GLY A 1 83 ? 2.028 -1.878 -20.035 1.00 94.19 83 GLY A CA 1
ATOM 635 C C . GLY A 1 83 ? 3.087 -0.896 -20.550 1.00 94.19 83 GLY A C 1
ATOM 636 O O . GLY A 1 83 ? 3.625 -1.078 -21.637 1.00 94.19 83 GLY A O 1
ATOM 637 N N . LEU A 1 84 ? 3.384 0.159 -19.785 1.00 95.19 84 LEU A N 1
ATOM 638 C CA . LEU A 1 84 ? 4.411 1.160 -20.096 1.00 95.19 84 LEU A CA 1
ATOM 639 C C . LEU A 1 84 ? 5.798 0.763 -19.562 1.00 95.19 84 LEU A C 1
ATOM 641 O O . LEU A 1 84 ? 6.795 1.414 -19.873 1.00 95.19 84 LEU A O 1
ATOM 645 N N . SER A 1 85 ? 5.879 -0.276 -18.728 1.00 93.69 85 SER A N 1
ATOM 646 C CA . SER A 1 85 ? 7.131 -0.828 -18.210 1.00 93.69 85 SER A CA 1
ATOM 647 C C . SER A 1 85 ? 6.996 -2.327 -17.953 1.00 93.69 85 SER A C 1
ATOM 649 O O . SER A 1 85 ? 6.002 -2.761 -17.387 1.00 93.69 85 SER A O 1
ATOM 651 N N . ASP A 1 86 ? 8.035 -3.100 -18.269 1.00 90.50 86 ASP A N 1
ATOM 652 C CA . ASP A 1 86 ? 8.083 -4.543 -17.973 1.00 90.50 86 ASP A CA 1
ATOM 653 C C . ASP A 1 86 ? 8.888 -4.870 -16.705 1.00 90.50 86 ASP A C 1
ATOM 655 O O . ASP A 1 86 ? 9.097 -6.033 -16.362 1.00 90.50 86 ASP A O 1
ATOM 659 N N . THR A 1 87 ? 9.393 -3.851 -16.003 1.00 90.25 87 THR A N 1
ATOM 660 C CA . THR A 1 87 ? 10.247 -4.029 -14.823 1.00 90.25 87 THR A CA 1
ATOM 661 C C . THR A 1 87 ? 9.471 -3.684 -13.553 1.00 90.25 87 THR A C 1
ATOM 663 O O . THR A 1 87 ? 9.383 -2.501 -13.207 1.00 90.25 87 THR A O 1
ATOM 666 N N . PRO A 1 88 ? 8.923 -4.679 -12.829 1.00 90.12 88 PRO A N 1
ATOM 667 C CA . PRO A 1 88 ? 8.315 -4.431 -11.531 1.00 90.12 88 PRO A CA 1
ATOM 668 C C . PRO A 1 88 ? 9.369 -3.964 -10.515 1.00 90.12 88 PRO A C 1
ATOM 670 O O . PRO A 1 88 ? 10.539 -4.350 -10.607 1.00 90.12 88 PRO A O 1
ATOM 673 N N . PRO A 1 89 ? 8.982 -3.125 -9.540 1.00 93.88 89 PRO A N 1
ATOM 674 C CA . PRO A 1 89 ? 9.876 -2.736 -8.466 1.00 93.88 89 PRO A CA 1
ATOM 675 C C . PRO A 1 89 ? 10.150 -3.928 -7.543 1.00 93.88 89 PRO A C 1
ATOM 677 O O . PRO A 1 89 ? 9.318 -4.819 -7.372 1.00 93.88 89 PRO A O 1
ATOM 680 N N . HIS A 1 90 ? 11.320 -3.917 -6.909 1.00 94.06 90 HIS A N 1
ATOM 681 C CA . HIS A 1 90 ? 11.689 -4.906 -5.902 1.00 94.06 90 HIS A CA 1
ATOM 682 C C . HIS A 1 90 ? 11.015 -4.566 -4.565 1.00 94.06 90 HIS A C 1
ATOM 684 O O . HIS A 1 90 ? 11.428 -3.627 -3.880 1.00 94.06 90 HIS A O 1
ATOM 690 N N . ILE A 1 91 ? 9.947 -5.296 -4.235 1.00 96.19 91 ILE A N 1
ATOM 691 C CA . ILE A 1 91 ? 9.117 -5.080 -3.042 1.00 96.19 91 ILE A CA 1
ATOM 692 C C . ILE A 1 91 ? 8.788 -6.397 -2.329 1.00 96.19 91 ILE A C 1
ATOM 694 O O . ILE A 1 91 ? 8.775 -7.462 -2.939 1.00 96.19 91 ILE A O 1
ATOM 698 N N . CYS A 1 92 ? 8.520 -6.320 -1.023 1.00 96.62 92 CYS A N 1
ATOM 699 C CA . CYS A 1 92 ? 8.198 -7.484 -0.205 1.00 96.62 92 CYS A CA 1
ATOM 700 C C . CYS A 1 92 ? 6.782 -7.976 -0.525 1.00 96.62 92 CYS A C 1
ATOM 702 O O . CYS A 1 92 ? 5.831 -7.194 -0.485 1.00 96.62 92 CYS A O 1
ATOM 704 N N . ARG A 1 93 ? 6.618 -9.274 -0.775 1.00 95.19 93 ARG A N 1
ATOM 705 C CA . ARG A 1 93 ? 5.339 -9.917 -1.083 1.00 95.19 93 ARG A CA 1
ATOM 706 C C . ARG A 1 93 ? 4.302 -9.733 0.019 1.00 95.19 93 ARG A C 1
ATOM 708 O O . ARG A 1 93 ? 3.112 -9.672 -0.279 1.00 95.19 93 ARG A O 1
ATOM 715 N N . ASP A 1 94 ? 4.732 -9.552 1.269 1.00 95.31 94 ASP A N 1
ATOM 716 C CA . ASP A 1 94 ? 3.843 -9.449 2.430 1.00 95.31 94 ASP A CA 1
ATOM 717 C C . ASP A 1 94 ? 3.508 -8.001 2.796 1.00 95.31 94 ASP A C 1
ATOM 719 O O . ASP A 1 94 ? 2.339 -7.616 2.748 1.00 95.31 94 ASP A O 1
ATOM 723 N N . CYS A 1 95 ? 4.518 -7.185 3.112 1.00 96.31 95 CYS A N 1
ATOM 724 C CA . CYS A 1 95 ? 4.336 -5.807 3.590 1.00 96.31 95 CYS A CA 1
ATOM 725 C C . CYS A 1 95 ? 4.615 -4.728 2.540 1.00 96.31 95 CYS A C 1
ATOM 727 O O . CYS A 1 95 ? 4.547 -3.539 2.858 1.00 96.31 95 CYS A O 1
ATOM 729 N N . ALA A 1 96 ? 4.992 -5.125 1.323 1.00 97.25 96 ALA A N 1
ATOM 730 C CA . ALA A 1 96 ? 5.291 -4.236 0.209 1.00 97.25 96 ALA A CA 1
ATOM 731 C C . ALA A 1 96 ? 6.405 -3.198 0.453 1.00 97.25 96 ALA A C 1
ATOM 733 O O . ALA A 1 96 ? 6.525 -2.258 -0.324 1.00 97.25 96 ALA A O 1
ATOM 734 N N . CYS A 1 97 ? 7.238 -3.339 1.493 1.00 96.75 97 CYS A N 1
ATOM 735 C CA . CYS A 1 97 ? 8.395 -2.454 1.659 1.00 96.75 97 CYS A CA 1
ATOM 736 C C . CYS A 1 97 ? 9.372 -2.600 0.492 1.00 96.75 97 CYS A C 1
ATOM 738 O O . CYS A 1 97 ? 9.520 -3.695 -0.050 1.00 96.75 97 CYS A O 1
ATOM 740 N N . SER A 1 98 ? 10.071 -1.522 0.163 1.00 94.50 98 SER A N 1
ATOM 741 C CA . SER A 1 98 ? 11.174 -1.499 -0.793 1.00 94.50 98 SER A CA 1
ATOM 742 C C . SER A 1 98 ? 12.508 -1.191 -0.098 1.00 94.50 98 SER A C 1
ATOM 744 O O . SER A 1 98 ? 12.576 -1.032 1.123 1.00 94.50 98 SER A O 1
ATOM 746 N N . ASN A 1 99 ? 13.576 -1.062 -0.889 1.00 89.44 99 ASN A N 1
ATOM 747 C CA . ASN A 1 99 ? 14.875 -0.568 -0.418 1.00 89.44 99 ASN A CA 1
ATOM 748 C C . ASN A 1 99 ? 14.831 0.877 0.109 1.00 89.44 99 ASN A C 1
ATOM 750 O O . ASN A 1 99 ? 15.680 1.253 0.913 1.00 89.44 99 ASN A O 1
ATOM 754 N N . TYR A 1 100 ? 13.874 1.684 -0.347 1.00 88.56 100 TYR A N 1
ATOM 755 C CA . TYR A 1 100 ? 13.782 3.105 -0.005 1.00 88.56 100 TYR A CA 1
ATOM 756 C C . TYR A 1 100 ? 12.857 3.367 1.188 1.00 88.56 100 TYR A C 1
ATOM 758 O O . TYR A 1 100 ? 13.010 4.369 1.882 1.00 88.56 100 TYR A O 1
ATOM 766 N N . ASP A 1 101 ? 11.926 2.451 1.462 1.00 91.00 101 ASP A N 1
ATOM 767 C CA . ASP A 1 101 ? 10.923 2.565 2.520 1.00 91.00 101 ASP A CA 1
ATOM 768 C C . ASP A 1 101 ? 10.801 1.262 3.333 1.00 91.00 101 ASP A C 1
ATOM 770 O O . ASP A 1 101 ? 9.718 0.699 3.533 1.00 91.00 101 ASP A O 1
ATOM 774 N N . GLY A 1 102 ? 11.940 0.767 3.824 1.00 92.94 102 GLY A N 1
ATOM 775 C CA . GLY A 1 102 ? 12.014 -0.442 4.646 1.00 92.94 102 GLY A CA 1
ATOM 776 C C . GLY A 1 102 ? 11.015 -0.425 5.811 1.00 92.94 102 GLY A C 1
ATOM 777 O O . GLY A 1 102 ? 10.876 0.570 6.523 1.00 92.94 102 GLY A O 1
ATOM 778 N N . CYS A 1 103 ? 10.294 -1.532 6.011 1.00 94.44 103 CYS A N 1
ATOM 779 C CA . CYS A 1 103 ? 9.433 -1.677 7.184 1.00 94.44 103 CYS A CA 1
ATOM 780 C C . CYS A 1 103 ? 10.265 -1.928 8.451 1.00 94.44 103 CYS A C 1
ATOM 782 O O . CYS A 1 103 ? 11.439 -2.297 8.385 1.00 94.44 103 CYS A O 1
ATOM 784 N N . VAL A 1 104 ? 9.649 -1.732 9.615 1.00 91.25 104 VAL A N 1
ATOM 785 C CA . VAL A 1 104 ? 10.296 -1.947 10.912 1.00 91.25 104 VAL A CA 1
ATOM 786 C C . VAL A 1 104 ? 9.775 -3.247 11.517 1.00 91.25 104 VAL A C 1
ATOM 788 O O . VAL A 1 104 ? 8.566 -3.448 11.631 1.00 91.25 104 VAL A O 1
ATOM 791 N N . GLY A 1 105 ? 10.690 -4.153 11.863 1.00 85.69 105 GLY A N 1
ATOM 792 C CA . GLY A 1 105 ? 10.358 -5.424 12.503 1.00 85.69 105 GLY A CA 1
ATOM 793 C C . GLY A 1 105 ? 9.965 -5.270 13.979 1.00 85.69 105 GLY A C 1
ATOM 794 O O . GLY A 1 105 ? 10.123 -4.189 14.551 1.00 85.69 105 GLY A O 1
ATOM 795 N N . PRO A 1 106 ? 9.526 -6.360 14.635 1.00 79.69 106 PRO A N 1
ATOM 796 C CA . PRO A 1 106 ? 9.065 -6.342 16.031 1.00 79.69 106 PRO A CA 1
ATOM 797 C C . PRO A 1 106 ? 10.076 -5.761 17.032 1.00 79.69 106 PRO A C 1
ATOM 799 O O . PRO A 1 106 ? 9.698 -5.178 18.041 1.00 79.69 106 PRO A O 1
ATOM 802 N N . PHE A 1 107 ? 11.372 -5.869 16.731 1.00 82.81 107 PHE A N 1
ATOM 803 C CA . PHE A 1 107 ? 12.463 -5.368 17.573 1.00 82.81 107 PHE A CA 1
ATOM 804 C C . PHE A 1 107 ? 12.930 -3.947 17.214 1.00 82.81 107 PHE A C 1
ATOM 806 O O . PHE A 1 107 ? 14.048 -3.563 17.553 1.00 82.81 107 PHE A O 1
ATOM 813 N N . GLY A 1 108 ? 12.134 -3.180 16.462 1.00 85.75 108 GLY A N 1
ATOM 814 C CA . GLY A 1 108 ? 12.454 -1.793 16.109 1.00 85.75 108 GLY A CA 1
ATOM 815 C C . GLY A 1 108 ? 13.557 -1.629 15.055 1.00 85.75 108 GLY A C 1
ATOM 816 O O . GLY A 1 108 ? 13.996 -0.513 14.794 1.00 85.75 108 GLY A O 1
ATOM 817 N N . ARG A 1 109 ? 14.020 -2.721 14.433 1.00 89.94 109 ARG A N 1
ATOM 818 C CA . ARG A 1 109 ? 15.047 -2.686 13.379 1.00 89.94 109 ARG A CA 1
ATOM 819 C C . ARG A 1 109 ? 14.408 -2.552 12.003 1.00 89.94 109 ARG A C 1
ATOM 821 O O . ARG A 1 109 ? 13.416 -3.224 11.719 1.00 89.94 109 ARG A O 1
ATOM 828 N N . VAL A 1 110 ? 15.015 -1.732 11.146 1.00 93.62 110 VAL A N 1
ATOM 829 C CA . VAL A 1 110 ? 14.665 -1.679 9.720 1.00 93.62 110 VAL A CA 1
ATOM 830 C C . VAL A 1 110 ? 14.939 -3.050 9.102 1.00 93.62 110 VAL A C 1
ATOM 832 O O . VAL A 1 110 ? 15.968 -3.674 9.377 1.00 93.62 110 VAL A O 1
ATOM 835 N N . CYS A 1 111 ? 13.993 -3.544 8.310 1.00 95.88 111 CYS A N 1
ATOM 836 C CA . CYS A 1 111 ? 14.119 -4.819 7.627 1.00 95.88 111 CYS A CA 1
ATOM 837 C C . CYS A 1 111 ? 15.241 -4.796 6.580 1.00 95.88 111 CYS A C 1
ATOM 839 O O . CYS A 1 111 ? 15.646 -3.750 6.082 1.00 95.88 111 CYS A O 1
ATOM 841 N N . HIS A 1 112 ? 15.676 -5.980 6.179 1.00 94.94 112 HIS A N 1
ATOM 842 C CA . HIS A 1 112 ? 16.531 -6.207 5.017 1.00 94.94 112 HIS A CA 1
ATOM 843 C C . HIS A 1 112 ? 15.968 -7.382 4.218 1.00 94.94 112 HIS A C 1
ATOM 845 O O . HIS A 1 112 ? 15.122 -8.122 4.719 1.00 94.94 112 HIS A O 1
ATOM 851 N N . TRP A 1 113 ? 16.414 -7.557 2.981 1.00 96.56 113 TRP A N 1
ATOM 852 C CA . TRP A 1 113 ? 15.996 -8.687 2.154 1.00 96.56 113 TRP A CA 1
ATOM 853 C C . TRP A 1 113 ? 16.626 -9.984 2.632 1.00 96.56 113 TRP A C 1
ATOM 855 O O . TRP A 1 113 ? 17.831 -10.027 2.876 1.00 96.56 113 TRP A O 1
ATOM 865 N N . ILE A 1 114 ? 15.812 -11.030 2.730 1.00 96.38 114 ILE A N 1
ATOM 866 C CA . ILE A 1 114 ? 16.278 -12.399 2.984 1.00 96.38 114 ILE A CA 1
ATOM 867 C C . ILE A 1 114 ? 15.990 -13.326 1.799 1.00 96.38 114 ILE A C 1
ATOM 869 O O . ILE A 1 114 ? 16.699 -14.304 1.593 1.00 96.38 114 ILE A O 1
ATOM 873 N N . GLU A 1 115 ? 15.000 -12.971 0.978 1.00 94.75 115 GLU A N 1
ATOM 874 C CA . GLU A 1 115 ? 14.685 -13.617 -0.292 1.00 94.75 115 GLU A CA 1
ATOM 8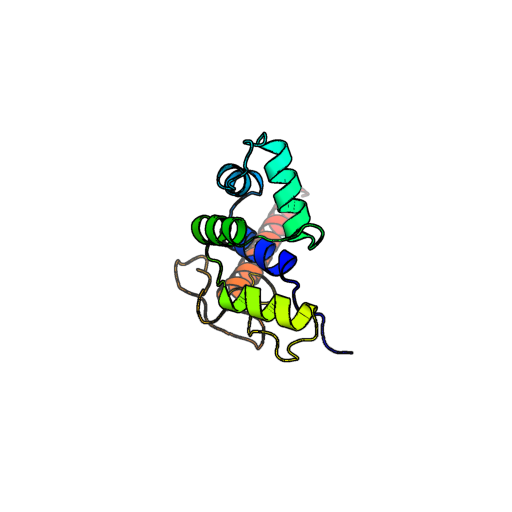75 C C . GLU A 1 115 ? 14.462 -12.554 -1.373 1.00 94.75 115 GLU A C 1
ATOM 877 O O . GLU A 1 115 ? 14.492 -11.346 -1.110 1.00 94.75 115 GLU A O 1
ATOM 882 N N . ARG A 1 116 ? 14.199 -13.008 -2.605 1.00 92.62 116 ARG A N 1
ATOM 883 C CA . ARG A 1 116 ? 13.905 -12.127 -3.740 1.00 92.62 116 ARG A CA 1
ATOM 884 C C . ARG A 1 116 ? 12.728 -11.197 -3.461 1.00 92.62 116 ARG A C 1
ATOM 886 O O . ARG A 1 116 ? 12.758 -10.071 -3.922 1.00 92.62 116 ARG A O 1
ATOM 893 N N . ASP A 1 117 ? 11.715 -11.633 -2.736 1.00 93.44 117 ASP A N 1
ATOM 894 C CA . ASP A 1 117 ? 10.498 -10.866 -2.480 1.00 93.44 117 ASP A CA 1
ATOM 895 C C . ASP A 1 117 ? 10.057 -10.979 -1.014 1.00 93.44 117 ASP A C 1
ATOM 897 O O . ASP A 1 117 ? 8.896 -10.752 -0.704 1.00 93.44 117 ASP A O 1
ATOM 901 N N . LEU A 1 118 ? 10.970 -11.275 -0.080 1.00 95.62 118 LEU A N 1
ATOM 902 C CA . LEU A 1 118 ? 10.671 -11.311 1.356 1.00 95.62 118 LEU A CA 1
ATOM 903 C C . LEU A 1 118 ? 11.696 -10.522 2.166 1.00 95.62 118 LEU A C 1
ATOM 905 O O . LEU A 1 118 ? 12.911 -10.694 2.021 1.00 95.62 118 LEU A O 1
ATOM 909 N N . CYS A 1 119 ? 11.188 -9.672 3.057 1.00 96.81 119 CYS A N 1
ATOM 910 C CA . CYS A 1 119 ? 12.005 -8.953 4.022 1.00 96.81 119 CYS A CA 1
ATOM 911 C C . CYS A 1 119 ? 12.047 -9.680 5.375 1.00 96.81 119 CYS A C 1
ATOM 913 O O . CYS A 1 119 ? 11.079 -10.316 5.794 1.00 96.81 119 CYS A O 1
ATOM 915 N N . SER A 1 120 ? 13.147 -9.512 6.107 1.00 95.88 120 SER A N 1
ATOM 916 C CA . SER A 1 120 ? 13.381 -10.137 7.415 1.00 95.88 120 SER A CA 1
ATOM 917 C C . SER A 1 120 ? 12.328 -9.796 8.468 1.00 95.88 120 SER A C 1
ATOM 919 O O . SER A 1 120 ? 12.083 -10.586 9.370 1.00 95.88 120 SER A O 1
ATOM 921 N N . ALA A 1 121 ? 11.668 -8.639 8.373 1.00 95.50 121 ALA A N 1
ATOM 922 C CA . ALA A 1 121 ? 10.600 -8.284 9.306 1.00 95.50 121 ALA A CA 1
ATOM 923 C C . ALA A 1 121 ? 9.317 -9.108 9.090 1.00 95.50 121 ALA A C 1
ATOM 925 O O . ALA A 1 121 ? 8.610 -9.384 10.058 1.00 95.50 121 ALA A O 1
ATOM 926 N N . CYS A 1 122 ? 9.004 -9.483 7.847 1.00 95.12 122 CYS A N 1
ATOM 927 C CA . CYS A 1 122 ? 7.857 -10.338 7.526 1.00 95.12 122 CYS A CA 1
ATOM 928 C C . CYS A 1 122 ? 8.147 -11.812 7.808 1.00 95.12 122 CYS A C 1
ATOM 930 O O . CYS A 1 122 ? 7.289 -12.507 8.347 1.00 95.12 122 CYS A O 1
ATOM 932 N N . ASP A 1 123 ? 9.375 -12.251 7.546 1.00 94.88 123 ASP A N 1
ATOM 933 C CA . ASP A 1 123 ? 9.845 -13.581 7.933 1.00 94.88 123 ASP A CA 1
ATOM 934 C C . ASP A 1 123 ? 9.741 -13.810 9.446 1.00 94.88 123 ASP A C 1
ATOM 936 O O . ASP A 1 123 ? 9.060 -14.723 9.910 1.00 94.88 123 ASP A O 1
ATOM 940 N N . LEU A 1 124 ? 10.303 -12.887 10.236 1.00 92.12 124 LEU A N 1
ATOM 941 C CA . LEU A 1 124 ? 10.227 -12.946 11.696 1.00 92.12 124 LEU A CA 1
ATOM 942 C C . LEU A 1 124 ? 8.786 -12.922 12.211 1.00 92.12 124 LEU A C 1
ATOM 944 O O . LEU A 1 124 ? 8.488 -13.597 13.190 1.00 92.12 124 LEU A O 1
ATOM 948 N N . ARG A 1 125 ? 7.890 -12.162 11.570 1.00 88.88 125 ARG A N 1
ATOM 949 C CA . ARG A 1 125 ? 6.467 -12.139 11.938 1.00 88.88 125 ARG A CA 1
ATOM 950 C C . ARG A 1 125 ? 5.826 -13.510 11.753 1.00 88.88 125 ARG A C 1
ATOM 952 O O . ARG A 1 125 ? 5.177 -13.986 12.670 1.00 88.88 125 ARG A O 1
ATOM 959 N N . THR A 1 126 ? 6.097 -14.165 10.627 1.00 88.88 126 THR A N 1
ATOM 960 C CA . THR A 1 126 ? 5.604 -15.522 10.348 1.00 88.88 126 THR A CA 1
ATOM 961 C C . THR A 1 126 ? 6.077 -16.516 11.408 1.00 88.88 126 THR A C 1
ATOM 963 O O . THR A 1 126 ? 5.290 -17.325 11.892 1.00 88.88 126 THR A O 1
ATOM 966 N N . ILE A 1 127 ? 7.347 -16.431 11.814 1.00 88.62 127 ILE A N 1
ATOM 967 C CA . ILE A 1 127 ? 7.907 -17.283 12.873 1.00 88.62 127 ILE A CA 1
ATOM 968 C C . ILE A 1 127 ? 7.208 -17.023 14.215 1.00 88.62 127 ILE A C 1
ATOM 970 O O . ILE A 1 127 ? 6.841 -17.971 14.906 1.00 88.62 127 ILE A O 1
ATOM 974 N N . VAL A 1 128 ? 7.005 -15.754 14.587 1.00 87.56 128 VAL A N 1
ATOM 975 C CA . VAL A 1 128 ? 6.304 -15.387 15.831 1.00 87.56 128 VAL A CA 1
ATOM 976 C C . VAL A 1 128 ? 4.866 -15.912 15.823 1.00 87.56 128 VAL A C 1
ATOM 978 O O . VAL A 1 128 ? 4.470 -16.586 16.772 1.00 87.56 128 VAL A O 1
ATOM 981 N N . ASP A 1 129 ? 4.128 -15.711 14.729 1.00 86.94 129 ASP A N 1
ATOM 982 C CA . ASP A 1 129 ? 2.744 -16.178 14.583 1.00 86.94 129 ASP A CA 1
ATOM 983 C C . ASP A 1 129 ? 2.642 -17.715 14.703 1.00 86.94 129 ASP A C 1
ATOM 985 O O . ASP A 1 129 ? 1.715 -18.247 15.319 1.00 86.94 129 ASP A O 1
ATOM 989 N N . GLN A 1 130 ? 3.617 -18.453 14.157 1.00 89.25 130 GLN A N 1
ATOM 990 C CA . GLN A 1 130 ? 3.698 -19.913 14.289 1.00 89.25 130 GLN A CA 1
ATOM 991 C C . GLN A 1 130 ? 3.927 -20.358 15.738 1.00 89.25 130 GLN A C 1
ATOM 993 O O . GLN A 1 130 ? 3.298 -21.315 16.193 1.00 89.25 130 GLN A O 1
ATOM 998 N N . VAL A 1 131 ? 4.809 -19.676 16.473 1.00 91.44 131 VAL A N 1
ATOM 999 C CA . VAL A 1 131 ? 5.069 -19.972 17.890 1.00 91.44 131 VAL A CA 1
ATOM 1000 C C . VAL A 1 131 ? 3.824 -19.703 18.738 1.00 91.44 131 VAL A C 1
ATOM 1002 O O . VAL A 1 131 ? 3.452 -20.545 19.558 1.00 91.44 131 VAL A O 1
ATOM 1005 N N . ASP A 1 132 ? 3.133 -18.589 18.499 1.00 89.06 132 ASP A N 1
ATOM 1006 C CA . ASP A 1 132 ? 1.894 -18.250 19.204 1.00 89.06 132 ASP A CA 1
ATOM 1007 C C . ASP A 1 132 ? 0.789 -19.284 18.945 1.00 89.06 132 ASP A C 1
ATOM 1009 O O . ASP A 1 132 ? 0.105 -19.717 19.878 1.00 89.06 132 ASP A O 1
ATOM 1013 N N . ALA A 1 133 ? 0.660 -19.764 17.705 1.00 88.56 133 ALA A N 1
ATOM 1014 C CA . ALA A 1 133 ? -0.279 -20.828 17.359 1.00 88.56 133 ALA A CA 1
ATOM 1015 C C . ALA A 1 133 ? 0.031 -22.148 18.091 1.00 88.56 133 ALA A C 1
ATOM 1017 O O . ALA A 1 133 ? -0.886 -22.816 18.578 1.00 88.56 133 ALA A O 1
ATOM 1018 N N . ILE A 1 134 ? 1.313 -22.515 18.218 1.00 92.25 134 ILE A N 1
ATOM 1019 C CA . ILE A 1 134 ? 1.746 -23.705 18.969 1.00 92.25 134 ILE A CA 1
ATOM 1020 C C . ILE A 1 134 ? 1.380 -23.568 20.451 1.00 92.25 134 ILE A C 1
ATOM 1022 O O . ILE A 1 134 ? 0.822 -24.501 21.037 1.00 92.25 134 ILE A O 1
ATOM 1026 N N . HIS A 1 135 ? 1.648 -22.410 21.060 1.00 91.31 135 HIS A N 1
ATOM 1027 C CA . HIS A 1 135 ? 1.295 -22.155 22.457 1.00 91.31 135 HIS A CA 1
ATOM 1028 C C . HIS A 1 135 ? -0.220 -22.205 22.690 1.00 91.31 135 HIS A C 1
ATOM 1030 O O . HIS A 1 135 ? -0.672 -22.838 23.649 1.00 91.31 135 HIS A O 1
ATOM 1036 N N . ALA A 1 136 ? -1.014 -21.607 21.799 1.00 88.81 136 ALA A N 1
ATOM 1037 C CA . ALA A 1 136 ? -2.472 -21.642 21.880 1.00 88.81 136 ALA A CA 1
ATOM 1038 C C . ALA A 1 136 ? -3.023 -23.077 21.777 1.00 88.81 136 ALA A C 1
ATOM 1040 O O . ALA A 1 136 ? -3.883 -23.470 22.569 1.00 88.81 136 ALA A O 1
ATOM 1041 N N . ALA A 1 137 ? -2.491 -23.888 20.857 1.00 88.25 137 ALA A N 1
ATOM 1042 C CA . ALA A 1 137 ? -2.883 -25.289 20.701 1.00 88.25 137 ALA A CA 1
ATOM 1043 C C . ALA A 1 137 ? -2.529 -26.139 21.934 1.00 88.25 137 ALA A C 1
ATOM 1045 O O . ALA A 1 137 ? -3.340 -26.955 22.377 1.00 88.25 137 ALA A O 1
ATOM 1046 N N . ALA A 1 138 ? -1.350 -25.924 22.527 1.00 87.56 138 ALA A N 1
ATOM 1047 C CA . ALA A 1 138 ? -0.937 -26.611 23.749 1.00 87.56 138 ALA A CA 1
ATOM 1048 C C . ALA A 1 138 ? -1.850 -26.269 24.940 1.00 87.56 138 ALA A C 1
ATOM 1050 O O . ALA A 1 138 ? -2.259 -27.167 25.678 1.00 87.56 138 ALA A O 1
ATOM 1051 N N . ALA A 1 139 ? -2.222 -24.993 25.097 1.00 85.12 139 ALA A N 1
ATOM 1052 C CA . ALA A 1 139 ? -3.143 -24.550 26.143 1.00 85.12 139 ALA A CA 1
ATOM 1053 C C . ALA A 1 139 ? -4.547 -25.161 25.977 1.00 85.12 139 ALA A C 1
ATOM 1055 O O . ALA A 1 139 ? -5.122 -25.657 26.947 1.00 85.12 139 ALA A O 1
ATOM 1056 N N . ALA A 1 140 ? -5.074 -25.197 24.749 1.00 81.75 140 ALA A N 1
ATOM 1057 C CA . ALA A 1 140 ? -6.364 -25.819 24.453 1.00 81.75 140 ALA A CA 1
ATOM 1058 C C . ALA A 1 140 ? -6.359 -27.338 24.713 1.00 81.75 140 ALA A C 1
ATOM 1060 O O . ALA A 1 140 ? -7.319 -27.876 25.262 1.00 81.75 140 ALA A O 1
ATOM 1061 N N . GLY A 1 141 ? -5.263 -28.028 24.376 1.00 75.69 141 GLY A N 1
ATOM 1062 C CA . GLY A 1 141 ? -5.091 -29.457 24.650 1.00 75.69 141 GLY A CA 1
ATOM 1063 C C . GLY A 1 141 ? -4.966 -29.798 26.140 1.00 75.69 141 GLY A C 1
ATOM 1064 O O . GLY A 1 141 ? -5.357 -30.894 26.541 1.00 75.69 141 GLY A O 1
ATOM 1065 N N . LEU A 1 142 ? -4.457 -28.872 26.962 1.00 66.25 142 LEU A N 1
ATOM 1066 C CA . LEU A 1 142 ? -4.443 -29.002 28.423 1.00 66.25 142 LEU A CA 1
ATOM 1067 C C . LEU A 1 142 ? -5.828 -28.764 29.041 1.00 66.25 142 LEU A C 1
ATOM 1069 O O . LEU A 1 142 ? -6.185 -29.459 29.980 1.00 66.25 142 LEU A O 1
ATOM 1073 N N . ALA A 1 143 ? -6.606 -27.812 28.516 1.00 61.97 143 ALA A N 1
ATOM 1074 C CA . ALA A 1 143 ? -7.946 -27.493 29.019 1.00 61.97 143 ALA A CA 1
ATOM 1075 C C . ALA A 1 143 ? -9.014 -28.551 28.669 1.00 61.97 143 ALA A C 1
ATOM 1077 O O . ALA A 1 143 ? -10.084 -28.569 29.272 1.00 61.97 143 ALA A O 1
ATOM 1078 N N . ALA A 1 144 ? -8.740 -29.417 27.690 1.00 58.84 144 ALA A N 1
ATOM 1079 C CA . ALA A 1 144 ? -9.622 -30.508 27.269 1.00 58.84 144 ALA A CA 1
ATOM 1080 C C . ALA A 1 144 ? -9.364 -31.844 28.004 1.00 58.84 144 ALA A C 1
ATOM 1082 O O . ALA A 1 144 ? -9.961 -32.859 27.637 1.00 58.84 144 ALA A O 1
ATOM 1083 N N . ARG A 1 145 ? -8.461 -31.864 28.992 1.00 53.00 145 ARG A N 1
ATOM 1084 C CA . ARG A 1 145 ? -8.125 -33.022 29.837 1.00 53.00 145 ARG A CA 1
ATOM 1085 C C . ARG A 1 145 ? -8.543 -32.774 31.278 1.00 53.00 145 ARG A C 1
ATOM 1087 O O . ARG A 1 145 ? -8.938 -33.770 31.919 1.00 53.00 145 ARG A O 1
#

Organism: NCBI:txid1166340